Protein AF-A0A9D5VWU4-F1 (afdb_monomer_lite)

Foldseek 3Di:
DDQPQAAEEAEDADLVVQVVVQVVVQVCCVVRVDDREAEQEACPDPVSVVSNLCCQQVPPNRHYYYYYPNNPVDDDDHNVRSVVLDDDDDPPDDDDPVVVVVSLVVVPADEDPDDDDPRHWYDDPPDIGD

Structure (mmCIF, N/CA/C/O backbone):
data_AF-A0A9D5VWU4-F1
#
_entry.id   AF-A0A9D5VWU4-F1
#
loop_
_atom_site.group_PDB
_atom_site.id
_atom_site.type_symbol
_atom_site.label_atom_id
_atom_site.label_alt_id
_atom_site.label_comp_id
_atom_site.label_asym_id
_atom_site.label_entity_id
_atom_site.label_seq_id
_atom_site.pdbx_PDB_ins_code
_atom_site.Cartn_x
_atom_site.Cartn_y
_atom_site.Cartn_z
_atom_site.occupancy
_atom_site.B_iso_or_equiv
_atom_site.auth_seq_id
_atom_site.auth_comp_id
_atom_site.auth_asym_id
_atom_site.auth_atom_id
_atom_site.pdbx_PDB_model_num
ATOM 1 N N . MET A 1 1 ? 13.175 12.142 -31.987 1.00 44.84 1 MET A N 1
AT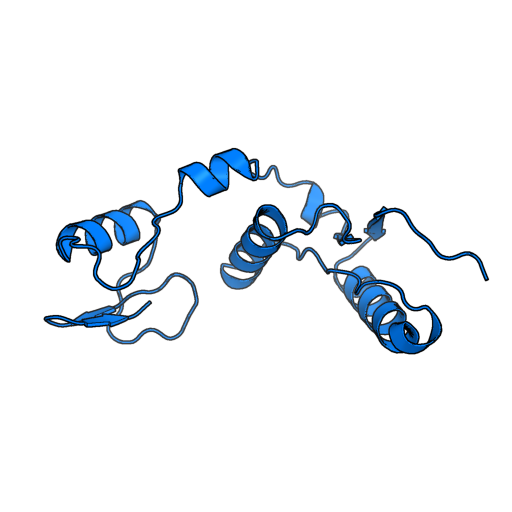OM 2 C CA . MET A 1 1 ? 13.211 11.208 -30.840 1.00 44.84 1 MET A CA 1
ATOM 3 C C . MET A 1 1 ? 11.816 10.643 -30.653 1.00 44.84 1 MET A C 1
ATOM 5 O O . MET A 1 1 ? 10.873 11.424 -30.631 1.00 44.84 1 MET A O 1
ATOM 9 N N . ALA A 1 2 ? 11.670 9.319 -30.619 1.00 43.66 2 ALA A N 1
ATOM 10 C CA . ALA A 1 2 ? 10.369 8.684 -30.438 1.00 43.66 2 ALA A CA 1
ATOM 11 C C . ALA A 1 2 ? 9.894 8.907 -28.994 1.00 43.66 2 ALA A C 1
ATOM 13 O O . ALA A 1 2 ? 10.547 8.473 -28.049 1.00 43.66 2 ALA A O 1
ATOM 14 N N . SER A 1 3 ? 8.791 9.633 -28.829 1.00 49.53 3 SER A N 1
ATOM 15 C CA . SER A 1 3 ? 8.078 9.727 -27.555 1.00 49.53 3 SER A CA 1
ATOM 16 C C . SER A 1 3 ? 7.304 8.424 -27.369 1.00 49.53 3 SER A C 1
ATOM 18 O O . SER A 1 3 ? 6.490 8.067 -28.223 1.00 49.53 3 SER A O 1
ATOM 20 N N . ILE A 1 4 ? 7.577 7.700 -26.282 1.00 56.75 4 ILE A N 1
ATOM 21 C CA . ILE A 1 4 ? 6.741 6.573 -25.868 1.00 56.75 4 ILE A CA 1
ATOM 22 C C . ILE A 1 4 ? 5.451 7.190 -25.325 1.00 56.75 4 ILE A C 1
ATOM 24 O O . ILE A 1 4 ? 5.420 7.701 -24.209 1.00 56.75 4 ILE A O 1
ATOM 28 N N . LYS A 1 5 ? 4.412 7.230 -26.163 1.00 59.62 5 LYS A N 1
ATOM 29 C CA . LYS A 1 5 ? 3.103 7.793 -25.800 1.00 59.62 5 LYS A CA 1
ATOM 30 C C . LYS A 1 5 ? 2.232 6.821 -25.003 1.00 59.62 5 LYS A C 1
ATOM 32 O O . LYS A 1 5 ? 1.273 7.258 -24.378 1.00 59.62 5 LYS A O 1
ATOM 37 N N . GLU A 1 6 ? 2.555 5.533 -25.039 1.00 73.56 6 GLU A N 1
ATOM 38 C CA . GLU A 1 6 ? 1.771 4.467 -24.420 1.00 73.56 6 GLU A CA 1
ATOM 39 C C . GLU A 1 6 ? 2.424 3.979 -23.128 1.00 73.56 6 GLU A C 1
ATOM 41 O O . GLU A 1 6 ? 3.648 3.909 -23.005 1.00 73.56 6 GLU A O 1
ATOM 46 N N . SER A 1 7 ? 1.596 3.642 -22.148 1.00 85.12 7 SER A N 1
ATOM 47 C CA . SER A 1 7 ? 2.048 3.053 -20.893 1.00 85.12 7 SER A CA 1
ATOM 48 C C . SER A 1 7 ? 2.642 1.680 -21.129 1.00 85.12 7 SER A C 1
ATOM 50 O O . SER A 1 7 ? 2.141 0.900 -21.936 1.00 85.12 7 SER A O 1
ATOM 52 N N . PHE A 1 8 ? 3.695 1.366 -20.388 1.00 88.62 8 PHE A N 1
ATOM 53 C CA . PHE A 1 8 ? 4.351 0.070 -20.470 1.00 88.62 8 PHE A CA 1
ATOM 54 C C . PHE A 1 8 ? 4.633 -0.491 -19.083 1.00 88.62 8 PHE A C 1
ATOM 56 O O . PHE A 1 8 ? 4.792 0.248 -18.109 1.00 88.62 8 PHE A O 1
ATOM 63 N N . LEU A 1 9 ? 4.744 -1.815 -19.029 1.00 91.06 9 LEU A N 1
ATOM 64 C CA . LEU A 1 9 ? 5.254 -2.550 -17.884 1.00 91.06 9 LEU A CA 1
ATOM 65 C C . LEU A 1 9 ? 6.650 -3.071 -18.226 1.00 91.06 9 LEU A C 1
ATOM 67 O O . LEU A 1 9 ? 6.808 -3.868 -19.150 1.00 91.06 9 LEU A O 1
ATOM 71 N N . LEU A 1 10 ? 7.656 -2.633 -17.476 1.00 94.31 10 LEU A N 1
ATOM 72 C CA . LEU A 1 10 ? 9.015 -3.144 -17.580 1.00 94.31 10 LEU A CA 1
ATOM 73 C C . LEU A 1 10 ? 9.276 -4.148 -16.456 1.00 94.31 10 LEU A C 1
ATOM 75 O O . LEU A 1 10 ? 9.203 -3.810 -15.276 1.00 94.31 10 LEU A O 1
ATOM 79 N N . ILE A 1 11 ? 9.601 -5.383 -16.829 1.00 95.62 11 ILE A N 1
ATOM 80 C CA . ILE A 1 11 ? 9.922 -6.458 -15.887 1.00 95.62 11 ILE A CA 1
ATOM 81 C C . ILE A 1 11 ? 11.427 -6.689 -15.922 1.00 95.62 11 ILE A C 1
ATOM 83 O O . ILE A 1 11 ? 12.006 -6.888 -16.990 1.00 95.62 11 ILE A O 1
ATOM 87 N N . THR A 1 12 ? 12.058 -6.685 -14.755 1.00 96.06 12 THR A N 1
ATOM 88 C CA . THR A 1 12 ? 13.499 -6.902 -14.615 1.00 96.06 12 THR A CA 1
ATOM 89 C C . THR A 1 12 ? 13.797 -8.134 -13.744 1.00 96.06 12 THR A C 1
ATOM 91 O O . THR A 1 12 ? 12.902 -8.646 -13.058 1.00 96.06 12 THR A O 1
ATOM 94 N N . PRO A 1 13 ? 15.041 -8.650 -13.750 1.00 94.69 13 PRO A N 1
ATOM 95 C CA . PRO A 1 13 ? 15.396 -9.832 -12.963 1.00 94.69 13 PRO A CA 1
ATOM 96 C C . PRO A 1 13 ? 15.328 -9.633 -11.441 1.00 94.69 13 PRO A C 1
ATOM 98 O O . PRO A 1 13 ? 15.106 -10.605 -10.723 1.00 94.69 13 PRO A O 1
ATOM 101 N N . SER A 1 14 ? 15.519 -8.405 -10.943 1.00 94.88 14 SER A N 1
ATOM 102 C CA . SER A 1 14 ? 15.570 -8.100 -9.506 1.00 94.88 14 SER A CA 1
ATOM 103 C C . SER A 1 14 ? 15.042 -6.703 -9.177 1.00 94.88 14 SER A C 1
ATOM 105 O O . SER A 1 14 ? 14.991 -5.814 -10.030 1.00 94.88 14 SER A O 1
ATOM 107 N N . GLU A 1 15 ? 14.667 -6.484 -7.920 1.00 93.88 15 GLU A N 1
ATOM 108 C CA . GLU A 1 15 ? 14.270 -5.159 -7.440 1.00 93.88 15 GLU A CA 1
ATOM 109 C C . GLU A 1 15 ? 15.408 -4.134 -7.573 1.00 93.88 15 GLU A C 1
ATOM 111 O O . GLU A 1 15 ? 15.171 -3.044 -8.087 1.00 93.88 15 GLU A O 1
ATOM 116 N N . ASP A 1 16 ? 16.657 -4.512 -7.275 1.00 96.12 16 ASP A N 1
ATOM 117 C CA . ASP A 1 16 ? 17.831 -3.644 -7.475 1.00 96.12 16 ASP A CA 1
ATOM 118 C C . ASP A 1 16 ? 17.983 -3.188 -8.934 1.00 96.12 16 ASP A C 1
ATOM 120 O O . ASP A 1 16 ? 18.271 -2.023 -9.217 1.00 96.12 16 ASP A O 1
ATOM 124 N N . SER A 1 17 ? 17.751 -4.100 -9.886 1.00 96.06 17 SER A N 1
ATOM 125 C CA . SER A 1 17 ? 17.770 -3.771 -11.316 1.00 96.06 17 SER A CA 1
ATOM 126 C C . SER A 1 17 ? 16.657 -2.782 -11.663 1.00 96.06 17 SER A C 1
ATOM 128 O O . SER A 1 17 ? 16.883 -1.826 -12.409 1.00 96.06 17 SER A O 1
ATOM 130 N N . SER A 1 18 ? 15.467 -2.986 -11.090 1.00 96.12 18 SER A N 1
ATOM 131 C CA . SER A 1 18 ? 14.320 -2.088 -11.254 1.00 96.12 18 SER A CA 1
ATOM 132 C C . SER A 1 18 ? 14.636 -0.694 -10.715 1.00 96.12 18 SER A C 1
ATOM 134 O O . SER A 1 18 ? 14.433 0.293 -11.415 1.00 96.12 18 SER A O 1
ATOM 136 N N . LEU A 1 19 ? 15.194 -0.600 -9.508 1.00 95.81 19 LEU A N 1
ATOM 137 C CA . LEU A 1 19 ? 15.533 0.667 -8.868 1.00 95.81 19 LEU A CA 1
ATOM 138 C C . LEU A 1 19 ? 16.599 1.437 -9.659 1.00 95.81 19 LEU A C 1
ATOM 140 O O . LEU A 1 19 ? 16.444 2.631 -9.915 1.00 95.81 19 LEU A O 1
ATOM 144 N N . ASN A 1 20 ? 17.650 0.752 -10.115 1.00 96.38 20 ASN A N 1
ATOM 145 C CA . ASN A 1 20 ? 18.705 1.368 -10.919 1.00 96.38 20 ASN A CA 1
ATOM 146 C C . ASN A 1 20 ? 18.168 1.939 -12.239 1.00 96.38 20 ASN A C 1
ATOM 148 O O . ASN A 1 20 ? 18.466 3.081 -12.596 1.00 96.38 20 ASN A O 1
ATOM 152 N N . ILE A 1 21 ? 17.342 1.173 -12.958 1.00 95.00 21 ILE A N 1
ATOM 153 C CA . ILE A 1 21 ? 16.729 1.636 -14.210 1.00 95.00 21 ILE A CA 1
ATOM 154 C C . ILE A 1 21 ? 15.752 2.780 -13.940 1.00 95.00 21 ILE A C 1
ATOM 156 O O . ILE A 1 21 ? 15.764 3.765 -14.674 1.00 95.00 21 ILE A O 1
ATOM 160 N N . GLN A 1 22 ? 14.943 2.684 -12.884 1.00 94.94 22 GLN A N 1
ATOM 161 C CA . GLN A 1 22 ? 14.004 3.732 -12.501 1.00 94.94 22 GLN A CA 1
ATOM 162 C C . GLN A 1 22 ? 14.725 5.051 -12.217 1.00 94.94 22 GLN A C 1
ATOM 164 O O . GLN A 1 22 ? 14.316 6.088 -12.737 1.00 94.94 22 GLN A O 1
ATOM 169 N N . ASN A 1 23 ? 15.805 5.017 -11.435 1.00 94.00 23 ASN A N 1
ATOM 170 C CA . ASN A 1 23 ? 16.595 6.200 -11.105 1.00 94.00 23 ASN A CA 1
ATOM 171 C C . ASN A 1 23 ? 17.193 6.837 -12.360 1.00 94.00 23 ASN A C 1
ATOM 173 O O . ASN A 1 23 ? 17.052 8.042 -12.557 1.00 94.00 23 ASN A O 1
ATOM 177 N N . ASN A 1 24 ? 17.779 6.029 -13.247 1.00 92.50 24 ASN A N 1
ATOM 178 C CA . ASN A 1 24 ? 18.331 6.512 -14.512 1.00 92.50 24 ASN A CA 1
ATOM 179 C C . ASN A 1 24 ? 17.246 7.102 -15.421 1.00 92.50 24 ASN A C 1
ATOM 181 O O . ASN A 1 24 ? 17.393 8.214 -15.920 1.00 92.50 24 ASN A O 1
ATOM 185 N N . TYR A 1 25 ? 16.131 6.395 -15.612 1.00 91.06 25 TYR A N 1
ATOM 186 C CA . TYR A 1 25 ? 15.010 6.876 -16.418 1.00 91.06 25 TYR A CA 1
ATOM 187 C C . TYR A 1 25 ? 14.465 8.196 -15.867 1.00 91.06 25 TYR A C 1
ATOM 189 O O . TYR A 1 25 ? 14.298 9.164 -16.609 1.00 91.06 25 TYR A O 1
ATOM 197 N N . ASN A 1 26 ? 14.246 8.254 -14.549 1.00 90.25 26 ASN A N 1
ATOM 198 C CA . ASN A 1 26 ? 13.703 9.428 -13.883 1.00 90.25 26 ASN A CA 1
ATOM 199 C C . ASN A 1 26 ? 14.672 10.619 -13.910 1.00 90.25 26 ASN A C 1
ATOM 201 O O . ASN A 1 26 ? 14.224 11.760 -14.021 1.00 90.25 26 ASN A O 1
ATOM 205 N N . PHE A 1 27 ? 15.982 10.370 -13.871 1.00 89.81 27 PHE A N 1
ATOM 206 C CA . PHE A 1 27 ? 17.003 11.405 -14.025 1.00 89.81 27 PHE A CA 1
ATOM 207 C C . PHE A 1 27 ? 16.904 12.112 -15.386 1.00 89.81 27 PHE A C 1
ATOM 209 O O . PHE A 1 27 ? 16.999 13.334 -15.447 1.00 89.81 27 PHE A O 1
ATOM 216 N N . TYR A 1 28 ? 16.629 11.378 -16.469 1.00 87.44 28 TYR A N 1
ATOM 217 C CA . TYR A 1 28 ? 16.530 11.936 -17.826 1.00 87.44 28 TYR A CA 1
ATOM 218 C C . TYR A 1 28 ? 15.121 12.418 -18.224 1.00 87.44 28 TYR A C 1
ATOM 220 O O . TYR A 1 28 ? 14.893 12.783 -19.381 1.00 87.44 28 TYR A O 1
ATOM 228 N N . LEU A 1 29 ? 14.157 12.467 -17.296 1.00 86.06 29 LEU A N 1
ATOM 229 C CA . LEU A 1 29 ? 12.777 12.877 -17.604 1.00 86.06 29 LEU A CA 1
ATOM 230 C C . LEU A 1 29 ? 12.671 14.282 -18.188 1.00 86.06 29 LEU A C 1
ATOM 232 O O . LEU A 1 29 ? 11.877 14.508 -19.102 1.00 86.06 29 LEU A O 1
ATOM 236 N N . PHE A 1 30 ? 13.493 15.213 -17.699 1.00 80.38 30 PHE A N 1
ATOM 237 C CA . PHE A 1 30 ? 13.476 16.604 -18.155 1.00 80.38 30 PHE A CA 1
ATOM 238 C C . PHE A 1 30 ? 13.798 16.745 -19.652 1.00 80.38 30 PHE A C 1
ATOM 240 O O . PHE A 1 30 ? 13.414 17.735 -20.266 1.00 80.38 30 PHE A O 1
ATOM 247 N N . LEU A 1 31 ? 14.463 15.750 -20.252 1.00 82.81 31 LEU A N 1
ATOM 248 C CA . LEU A 1 31 ? 14.802 15.729 -21.676 1.00 82.81 31 LEU A CA 1
ATOM 249 C C . LEU A 1 31 ? 13.683 15.168 -22.560 1.00 82.81 31 LEU A C 1
ATOM 251 O O . LEU A 1 31 ? 13.706 15.375 -23.771 1.00 82.81 31 LEU A O 1
ATOM 255 N N . THR A 1 32 ? 12.739 14.413 -21.993 1.00 75.31 32 THR A N 1
ATOM 256 C CA . THR A 1 32 ? 11.839 13.551 -22.778 1.00 75.31 32 THR A CA 1
ATOM 257 C C . THR A 1 32 ? 10.362 13.926 -22.684 1.00 75.31 32 THR A C 1
ATOM 259 O O . THR A 1 32 ? 9.563 13.373 -23.433 1.00 75.31 32 THR A O 1
ATOM 262 N N . ASN A 1 33 ? 9.991 14.870 -21.806 1.00 73.31 33 ASN A N 1
ATOM 263 C CA . ASN A 1 33 ? 8.596 15.229 -21.492 1.00 73.31 33 ASN A CA 1
ATOM 264 C C . ASN A 1 33 ? 7.707 14.004 -21.178 1.00 73.31 33 ASN A C 1
ATOM 266 O O . ASN A 1 33 ? 6.489 14.030 -21.358 1.00 73.31 33 ASN A O 1
ATOM 270 N N . ASN A 1 34 ? 8.329 12.907 -20.742 1.00 77.06 34 ASN A N 1
ATOM 271 C CA . ASN A 1 34 ? 7.644 11.677 -20.385 1.00 77.06 34 ASN A CA 1
ATOM 272 C C . ASN A 1 34 ? 7.156 11.746 -18.931 1.00 77.06 34 ASN A C 1
ATOM 274 O O . ASN A 1 34 ? 7.628 12.551 -18.125 1.00 77.06 34 ASN A O 1
ATOM 278 N N . LYS A 1 35 ? 6.216 10.866 -18.577 1.00 83.31 35 LYS A N 1
ATOM 279 C CA . LYS A 1 35 ? 5.800 10.662 -17.183 1.00 83.31 35 LYS A CA 1
ATOM 280 C C . LYS A 1 35 ? 6.860 9.871 -16.415 1.00 83.31 35 LYS A C 1
ATOM 282 O O . LYS A 1 35 ? 7.597 9.076 -17.001 1.00 83.31 35 LYS A O 1
ATOM 287 N N . LYS A 1 36 ? 6.903 10.073 -15.092 1.00 87.31 36 LYS A N 1
ATOM 288 C CA . LYS A 1 36 ? 7.756 9.301 -14.176 1.00 87.31 36 LYS A CA 1
ATOM 289 C C . LYS A 1 36 ? 7.478 7.806 -14.300 1.00 87.31 36 LYS A C 1
ATOM 291 O O . LYS A 1 36 ? 6.322 7.400 -14.392 1.00 87.31 36 LYS A O 1
ATOM 296 N N . LEU A 1 37 ? 8.542 7.010 -14.240 1.00 90.50 37 LEU A N 1
ATOM 297 C CA . LEU A 1 37 ? 8.444 5.559 -14.153 1.00 90.50 37 LEU A CA 1
ATOM 298 C C . LEU A 1 37 ? 8.195 5.163 -12.695 1.00 90.50 37 LEU A C 1
ATOM 300 O O . LEU A 1 37 ? 8.971 5.517 -11.796 1.00 90.50 37 LEU A O 1
ATOM 304 N N . ILE A 1 38 ? 7.094 4.456 -12.457 1.00 92.88 38 ILE A N 1
ATOM 305 C CA . ILE A 1 38 ? 6.656 4.059 -11.118 1.00 92.88 38 ILE A CA 1
ATOM 306 C C . ILE A 1 38 ? 7.235 2.683 -10.793 1.00 92.88 38 ILE A C 1
ATOM 308 O O . ILE A 1 38 ? 6.990 1.723 -11.515 1.00 92.88 38 ILE A O 1
ATOM 312 N N . LEU A 1 39 ? 7.992 2.579 -9.701 1.00 94.06 39 LEU A N 1
ATOM 313 C CA . LEU A 1 39 ? 8.452 1.294 -9.178 1.00 94.06 39 LEU A CA 1
ATOM 314 C C . LEU A 1 39 ? 7.307 0.608 -8.430 1.00 94.06 39 LEU A C 1
ATOM 316 O O . LEU A 1 39 ? 6.799 1.165 -7.456 1.00 94.06 39 LEU A O 1
ATOM 320 N N . PHE A 1 40 ? 6.936 -0.590 -8.872 1.00 94.00 40 PHE A N 1
ATOM 321 C CA . PHE A 1 40 ? 6.053 -1.492 -8.141 1.00 94.00 40 PHE A CA 1
ATOM 322 C C . PHE A 1 40 ? 6.920 -2.448 -7.303 1.00 94.00 40 PHE A C 1
ATOM 324 O O . PHE A 1 40 ? 7.610 -3.293 -7.888 1.00 94.00 40 PHE A O 1
ATOM 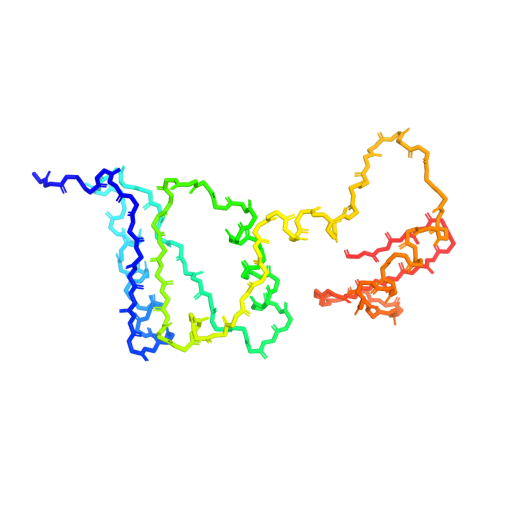331 N N . PRO A 1 41 ? 6.951 -2.276 -5.967 1.00 93.62 41 PRO A N 1
ATOM 332 C CA . PRO A 1 41 ? 7.930 -2.939 -5.109 1.00 93.62 41 PRO A CA 1
ATOM 333 C C . PRO A 1 41 ? 7.611 -4.420 -4.918 1.00 93.62 41 PRO A C 1
ATOM 335 O O . PRO A 1 41 ? 6.481 -4.866 -5.134 1.00 93.62 41 PRO A O 1
ATOM 338 N N . GLU A 1 42 ? 8.587 -5.194 -4.460 1.00 92.94 42 GLU A N 1
ATOM 339 C CA . GLU A 1 42 ? 8.324 -6.508 -3.885 1.00 92.94 42 GLU A CA 1
ATOM 340 C C . GLU A 1 42 ? 7.707 -6.332 -2.490 1.00 92.94 42 GLU A C 1
ATOM 342 O O . GLU A 1 42 ? 8.354 -5.803 -1.602 1.00 92.94 42 GLU A O 1
ATOM 347 N N . ALA A 1 43 ? 6.472 -6.795 -2.253 1.00 88.31 43 ALA A N 1
ATOM 348 C CA . ALA A 1 43 ? 5.866 -6.724 -0.917 1.00 88.31 43 ALA A CA 1
ATOM 349 C C . ALA A 1 43 ? 6.577 -7.662 0.079 1.00 88.31 43 ALA A C 1
ATOM 351 O O . ALA A 1 43 ? 6.218 -8.849 0.182 1.00 88.31 43 ALA A O 1
ATOM 352 N N . GLN A 1 44 ? 7.606 -7.139 0.753 1.00 87.69 44 GLN A N 1
ATOM 353 C CA . GLN A 1 44 ? 8.375 -7.810 1.805 1.00 87.69 44 GLN A CA 1
ATOM 354 C C . GLN A 1 44 ? 7.882 -7.418 3.202 1.00 87.69 44 GLN A C 1
ATOM 356 O O . GLN A 1 44 ? 7.883 -8.260 4.099 1.00 87.69 44 GLN A O 1
ATOM 361 N N . ASP A 1 45 ? 7.399 -6.184 3.361 1.00 88.31 45 ASP A N 1
ATOM 362 C CA . ASP A 1 45 ? 6.821 -5.664 4.600 1.00 88.31 45 ASP A CA 1
ATOM 363 C C . ASP A 1 45 ? 5.488 -4.907 4.372 1.00 88.31 45 ASP A C 1
ATOM 365 O O . ASP A 1 45 ? 4.956 -4.836 3.258 1.00 88.31 45 ASP A O 1
ATOM 369 N N . LEU A 1 46 ? 4.916 -4.354 5.452 1.00 86.56 46 LEU A N 1
ATOM 370 C CA . LEU A 1 46 ? 3.668 -3.576 5.411 1.00 86.56 46 LEU A CA 1
ATOM 371 C C . LEU A 1 46 ? 3.792 -2.279 4.605 1.00 86.56 46 LEU A C 1
ATOM 373 O O . LEU A 1 46 ? 2.815 -1.824 4.006 1.00 86.56 46 LEU A O 1
ATOM 377 N N . LYS A 1 47 ? 4.977 -1.668 4.582 1.00 89.00 47 LYS A N 1
ATOM 378 C CA . LYS A 1 47 ? 5.221 -0.426 3.853 1.00 89.00 47 LYS A CA 1
ATOM 379 C C . LYS A 1 47 ? 5.203 -0.692 2.351 1.00 89.00 47 LYS A C 1
ATOM 381 O O . LYS A 1 47 ? 4.544 0.054 1.622 1.00 89.00 47 LYS A O 1
ATOM 386 N N . ASP A 1 48 ? 5.859 -1.759 1.909 1.00 90.38 48 ASP A N 1
ATOM 387 C CA . ASP A 1 48 ? 5.880 -2.182 0.511 1.00 90.38 48 ASP A CA 1
ATOM 388 C C . ASP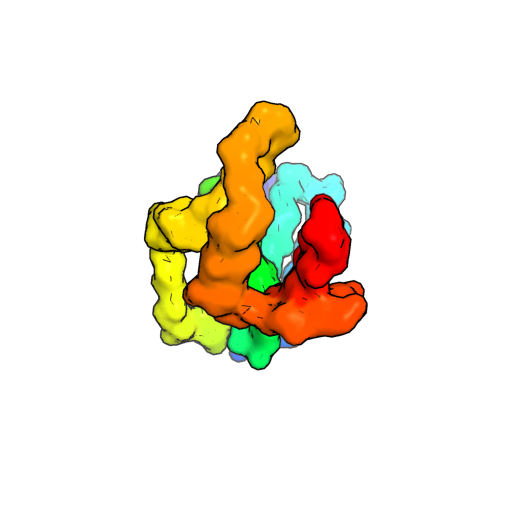 A 1 48 ? 4.496 -2.644 0.050 1.00 90.38 48 ASP A C 1
ATOM 390 O O . ASP A 1 48 ? 4.035 -2.242 -1.019 1.00 90.38 48 ASP A O 1
ATOM 394 N N . ALA A 1 49 ? 3.787 -3.418 0.880 1.00 89.06 49 ALA A N 1
ATOM 395 C CA . ALA A 1 49 ? 2.410 -3.826 0.603 1.00 89.06 49 ALA A CA 1
ATOM 396 C C . ALA A 1 49 ? 1.474 -2.613 0.466 1.00 89.06 49 ALA A C 1
ATOM 398 O O . ALA A 1 49 ? 0.716 -2.517 -0.500 1.00 89.06 49 ALA A O 1
ATOM 399 N N . GLY A 1 50 ? 1.575 -1.642 1.378 1.00 89.38 50 GLY A N 1
ATOM 400 C CA . GLY A 1 50 ? 0.829 -0.388 1.283 1.00 89.38 50 GLY A CA 1
ATOM 401 C C . GLY A 1 50 ? 1.154 0.380 0.001 1.00 89.38 50 GLY A C 1
ATOM 402 O O . GLY A 1 50 ? 0.253 0.892 -0.660 1.00 89.38 50 GLY A O 1
ATOM 403 N N . ARG A 1 51 ? 2.427 0.399 -0.411 1.00 90.81 51 ARG A N 1
ATOM 404 C CA . ARG A 1 51 ? 2.841 1.044 -1.661 1.00 90.81 51 ARG A CA 1
ATOM 405 C C . ARG A 1 51 ? 2.289 0.339 -2.902 1.00 90.81 51 ARG A C 1
ATOM 407 O O . ARG A 1 51 ? 1.926 1.020 -3.858 1.00 90.81 51 ARG A O 1
ATOM 414 N N . GLN A 1 52 ? 2.198 -0.991 -2.903 1.00 90.88 52 GLN A N 1
ATOM 415 C CA . GLN A 1 52 ? 1.537 -1.726 -3.986 1.00 90.88 52 GLN A CA 1
ATOM 416 C C . GLN A 1 52 ? 0.057 -1.344 -4.097 1.00 90.88 52 GLN A C 1
ATOM 418 O O . GLN A 1 52 ? -0.408 -1.072 -5.200 1.00 90.88 52 GLN A O 1
ATOM 423 N N . ILE A 1 53 ? -0.662 -1.269 -2.971 1.00 90.19 53 ILE A N 1
ATOM 424 C CA . ILE A 1 53 ? -2.079 -0.870 -2.942 1.00 90.19 53 ILE A CA 1
ATOM 425 C C . ILE A 1 53 ? -2.253 0.553 -3.484 1.00 90.19 53 ILE A C 1
ATOM 427 O O . ILE A 1 53 ? -3.101 0.772 -4.344 1.00 90.19 53 ILE A O 1
ATOM 431 N N . GLU A 1 54 ? -1.417 1.499 -3.042 1.00 89.62 54 GLU A N 1
ATOM 432 C CA . GLU A 1 54 ? -1.411 2.871 -3.569 1.00 89.62 54 GLU A CA 1
ATOM 433 C C . GLU A 1 54 ? -1.259 2.875 -5.095 1.00 89.62 54 GLU A C 1
ATOM 435 O O . GLU A 1 54 ? -2.023 3.541 -5.781 1.00 89.62 54 GLU A O 1
ATOM 440 N N . ILE A 1 55 ? -0.318 2.101 -5.646 1.00 90.25 55 ILE A N 1
ATOM 441 C CA . ILE A 1 55 ? -0.101 2.041 -7.098 1.00 90.25 55 ILE A CA 1
ATOM 442 C C . ILE A 1 55 ? -1.297 1.407 -7.817 1.00 90.25 55 ILE A C 1
ATOM 444 O O . ILE A 1 55 ? -1.679 1.900 -8.870 1.00 90.25 55 ILE A O 1
ATOM 448 N N . LEU A 1 56 ? -1.895 0.345 -7.273 1.00 87.94 56 LEU A N 1
ATOM 449 C CA . LEU A 1 56 ? -3.031 -0.342 -7.899 1.00 87.94 56 LEU A CA 1
ATOM 450 C C . LEU A 1 56 ? -4.309 0.511 -7.917 1.00 87.94 56 LEU A C 1
ATOM 452 O O . LEU A 1 56 ? -5.086 0.410 -8.863 1.00 87.94 56 LEU A O 1
ATOM 456 N N . ILE A 1 57 ? -4.531 1.335 -6.887 1.00 86.56 57 ILE A N 1
ATOM 457 C CA . ILE A 1 57 ? -5.715 2.205 -6.784 1.00 86.56 57 ILE A CA 1
ATOM 458 C C . ILE A 1 57 ? -5.495 3.538 -7.516 1.00 86.56 57 ILE A C 1
ATOM 460 O O . ILE A 1 57 ? -6.408 4.034 -8.173 1.00 86.56 57 ILE A O 1
ATOM 464 N N . ASP A 1 58 ? -4.299 4.121 -7.404 1.00 78.31 58 ASP A N 1
ATOM 465 C CA . ASP A 1 58 ? -3.985 5.485 -7.857 1.00 78.31 58 ASP A CA 1
ATOM 466 C C . ASP A 1 58 ? -3.277 5.525 -9.218 1.00 78.31 58 ASP A C 1
ATOM 468 O O . ASP A 1 58 ? -2.924 6.600 -9.708 1.00 78.31 58 ASP A O 1
ATOM 472 N N . SER A 1 59 ? -3.027 4.375 -9.858 1.00 62.31 59 SER A N 1
ATOM 473 C CA . SER A 1 59 ? -2.435 4.379 -11.193 1.00 62.31 59 SER A CA 1
ATOM 474 C C . SER A 1 59 ? -3.370 5.100 -12.157 1.00 62.31 59 SER A C 1
ATOM 476 O O . SER A 1 59 ? -4.364 4.543 -12.630 1.00 62.31 59 SER A O 1
ATOM 478 N N . ASP A 1 60 ? -3.003 6.338 -12.495 1.00 64.81 60 ASP A N 1
ATOM 479 C CA . ASP A 1 60 ? -3.335 6.938 -13.776 1.00 64.81 60 ASP A CA 1
ATOM 480 C C . ASP A 1 60 ? -3.117 5.839 -14.817 1.00 64.81 60 ASP A C 1
ATOM 482 O O . ASP A 1 60 ? -2.000 5.337 -14.964 1.00 64.81 60 ASP A O 1
ATOM 486 N N . ARG A 1 61 ? -4.189 5.416 -15.499 1.00 61.75 61 ARG A N 1
ATOM 487 C CA . ARG A 1 61 ? -4.148 4.304 -16.465 1.00 61.75 61 ARG A CA 1
ATOM 488 C C . ARG A 1 61 ? -3.096 4.530 -17.560 1.00 61.75 61 ARG A C 1
ATOM 490 O O . ARG A 1 61 ? -2.766 3.598 -18.282 1.00 61.75 61 ARG A O 1
ATOM 497 N N . ALA A 1 62 ? -2.585 5.761 -17.667 1.00 64.44 62 ALA A N 1
ATOM 498 C CA . ALA A 1 62 ? -1.513 6.178 -18.547 1.00 64.44 62 ALA A CA 1
ATOM 499 C C . ALA A 1 62 ? -0.081 6.157 -17.930 1.00 64.44 62 ALA A C 1
ATOM 501 O O . ALA A 1 62 ? 0.854 6.636 -18.580 1.00 64.44 62 ALA A O 1
ATOM 502 N N . ALA A 1 63 ? 0.151 5.641 -16.719 1.00 80.94 63 ALA A N 1
ATOM 503 C CA . ALA A 1 63 ? 1.483 5.576 -16.102 1.00 80.94 63 ALA A CA 1
ATOM 504 C C . ALA A 1 63 ? 2.270 4.309 -16.490 1.00 80.94 63 ALA A C 1
ATOM 506 O O . ALA A 1 63 ? 1.722 3.212 -16.541 1.00 80.94 63 ALA A O 1
ATOM 507 N N . SER A 1 64 ? 3.579 4.451 -16.721 1.00 89.69 64 SER A N 1
ATOM 508 C CA . SER A 1 64 ? 4.473 3.304 -16.923 1.00 89.69 64 SER A CA 1
ATOM 509 C C . SER A 1 64 ? 4.983 2.767 -15.589 1.00 89.69 64 SER A C 1
ATOM 511 O O . SER A 1 64 ? 5.337 3.538 -14.690 1.00 89.69 64 SER A O 1
ATOM 513 N N . ILE A 1 65 ? 5.066 1.443 -15.485 1.00 92.94 65 ILE A N 1
ATOM 514 C CA . ILE A 1 65 ? 5.455 0.724 -14.270 1.00 92.94 65 ILE A CA 1
ATOM 515 C C . ILE A 1 65 ? 6.728 -0.081 -14.535 1.00 92.94 65 ILE A C 1
ATOM 517 O O . ILE A 1 65 ? 6.908 -0.650 -15.610 1.00 92.94 65 ILE A O 1
ATOM 521 N N . ILE A 1 66 ? 7.614 -0.150 -13.545 1.00 95.06 66 ILE A N 1
ATOM 522 C CA . ILE A 1 66 ? 8.768 -1.048 -13.518 1.00 95.06 66 ILE A CA 1
ATOM 523 C C . ILE A 1 66 ? 8.717 -1.927 -12.273 1.00 95.06 66 ILE A C 1
ATOM 525 O O . ILE A 1 66 ? 8.361 -1.457 -11.195 1.00 95.06 66 ILE A O 1
ATOM 529 N N . CYS A 1 67 ? 9.058 -3.203 -12.414 1.00 95.31 67 CYS A N 1
ATOM 530 C CA . CYS A 1 67 ? 9.029 -4.165 -11.318 1.00 95.31 67 CYS A CA 1
ATOM 531 C C . CYS A 1 67 ? 10.001 -5.323 -11.550 1.00 95.31 67 CYS A C 1
ATOM 533 O O . CYS A 1 67 ? 10.473 -5.553 -12.669 1.00 95.31 67 CYS A O 1
ATOM 535 N N . SER A 1 68 ? 10.269 -6.094 -10.498 1.00 95.44 68 SER A N 1
ATOM 536 C CA . SER A 1 68 ? 10.949 -7.377 -10.637 1.00 95.44 68 SER A CA 1
ATOM 537 C C . SER A 1 68 ? 9.965 -8.475 -11.054 1.00 95.44 68 SER A C 1
ATOM 539 O O . SER A 1 68 ? 8.766 -8.418 -10.768 1.00 95.44 68 SER A O 1
ATOM 541 N N . ALA A 1 69 ? 10.477 -9.552 -11.651 1.00 92.25 69 ALA A N 1
ATOM 542 C CA . ALA A 1 69 ? 9.673 -10.740 -11.941 1.00 92.25 69 ALA A CA 1
ATOM 543 C C . ALA A 1 69 ? 9.049 -11.376 -10.680 1.00 92.25 69 ALA A C 1
ATOM 545 O O . ALA A 1 69 ? 8.068 -12.110 -10.780 1.00 92.25 69 ALA A O 1
ATOM 546 N N . LYS A 1 70 ? 9.614 -11.133 -9.492 1.00 91.62 70 LYS A N 1
ATOM 547 C CA . LYS A 1 70 ? 9.093 -11.650 -8.221 1.00 91.62 70 LYS A CA 1
ATOM 548 C C . LYS A 1 70 ? 7.894 -10.840 -7.725 1.00 91.62 70 LYS A C 1
ATOM 550 O O . LYS A 1 70 ? 6.962 -11.442 -7.195 1.00 91.62 70 LYS A O 1
ATOM 555 N N . ALA A 1 71 ? 7.876 -9.527 -7.954 1.00 90.50 71 ALA A N 1
ATOM 556 C CA . ALA A 1 71 ? 6.778 -8.654 -7.541 1.00 90.50 71 ALA A CA 1
ATOM 557 C C . ALA A 1 71 ? 5.438 -9.018 -8.212 1.00 90.50 71 ALA A C 1
ATOM 559 O O . ALA A 1 71 ? 4.398 -8.966 -7.565 1.00 90.50 71 ALA A O 1
ATOM 560 N N . ILE A 1 72 ? 5.468 -9.463 -9.475 1.00 87.62 72 ILE A N 1
ATOM 561 C CA . ILE A 1 72 ? 4.261 -9.779 -10.269 1.00 87.62 72 ILE A CA 1
ATOM 562 C C . ILE A 1 72 ? 3.755 -11.219 -10.126 1.00 87.62 72 ILE A C 1
ATOM 564 O O . ILE A 1 72 ? 2.679 -11.547 -10.614 1.00 87.62 72 ILE A O 1
ATOM 568 N N . LYS A 1 73 ? 4.533 -12.107 -9.497 1.00 86.56 73 LYS A N 1
ATOM 569 C CA . LYS A 1 73 ? 4.144 -13.518 -9.325 1.00 86.56 73 LYS A CA 1
ATOM 570 C C . LYS A 1 73 ? 3.121 -13.723 -8.214 1.00 86.56 73 LYS A C 1
ATOM 572 O O . LYS A 1 73 ? 2.464 -14.761 -8.186 1.00 86.56 73 LYS A O 1
ATOM 577 N N . LYS A 1 74 ? 3.021 -12.781 -7.275 1.00 81.44 74 LYS A N 1
ATOM 578 C CA . LYS A 1 74 ? 2.024 -12.845 -6.208 1.00 81.44 74 LYS A CA 1
ATOM 579 C C . LYS A 1 74 ? 0.674 -12.378 -6.764 1.00 81.44 74 LYS A C 1
ATOM 581 O O . LYS A 1 74 ? 0.636 -11.321 -7.393 1.00 81.44 74 LYS A O 1
ATOM 586 N N . PRO A 1 75 ? -0.421 -13.122 -6.538 1.00 83.81 75 PRO A N 1
ATOM 587 C CA . PRO A 1 75 ? -1.746 -12.635 -6.885 1.00 83.81 75 PRO A CA 1
ATOM 588 C C . PRO A 1 75 ? -2.069 -11.396 -6.047 1.00 83.81 75 PRO A C 1
ATOM 590 O O . PRO A 1 75 ? -1.754 -11.338 -4.857 1.00 83.81 75 PRO A O 1
ATOM 593 N N . PHE A 1 76 ? -2.713 -10.420 -6.673 1.00 84.69 76 PHE A N 1
ATOM 594 C CA . PHE A 1 76 ? -3.213 -9.212 -6.028 1.00 84.69 76 PHE A CA 1
ATOM 595 C C . PHE A 1 76 ? -4.717 -9.089 -6.270 1.00 84.69 76 PHE A C 1
ATOM 597 O O . PHE A 1 76 ? -5.245 -9.604 -7.258 1.00 84.69 76 PHE A O 1
ATOM 604 N N . LYS A 1 77 ? -5.404 -8.424 -5.338 1.00 86.56 77 LYS A N 1
ATOM 605 C CA . LYS A 1 77 ? -6.805 -8.033 -5.514 1.00 86.56 77 LYS A CA 1
ATOM 606 C C . LYS A 1 77 ? -6.917 -7.029 -6.663 1.00 86.56 77 LYS A C 1
ATOM 608 O O . LYS A 1 77 ? -5.983 -6.259 -6.900 1.00 86.56 77 LYS A O 1
ATOM 613 N N . SER A 1 78 ? -8.050 -7.039 -7.363 1.00 86.56 78 SER A N 1
ATOM 614 C CA . SER A 1 78 ? -8.332 -6.010 -8.365 1.00 86.56 78 SER A CA 1
ATOM 615 C C . SER A 1 78 ? -8.468 -4.635 -7.702 1.00 86.56 78 SER A C 1
ATOM 617 O O . SER A 1 78 ? -8.696 -4.535 -6.492 1.00 86.56 78 SER A O 1
ATOM 619 N N . ALA A 1 79 ? -8.327 -3.563 -8.484 1.00 86.06 79 ALA A N 1
ATOM 620 C CA . ALA A 1 79 ? -8.548 -2.214 -7.970 1.00 86.06 79 ALA A CA 1
ATOM 621 C C . ALA A 1 79 ? -9.987 -2.062 -7.449 1.00 86.06 79 ALA A C 1
ATOM 623 O O . ALA A 1 79 ? -10.207 -1.423 -6.423 1.00 86.06 79 ALA A O 1
ATOM 624 N N . GLU A 1 80 ? -10.952 -2.704 -8.110 1.00 88.00 80 GLU A N 1
ATOM 625 C CA . GLU A 1 80 ? -12.356 -2.737 -7.716 1.00 88.00 80 GLU A CA 1
ATOM 626 C C . GLU A 1 80 ? -12.547 -3.403 -6.345 1.00 88.00 80 GLU A C 1
ATOM 628 O O . GLU A 1 80 ? -13.187 -2.812 -5.473 1.00 88.00 80 GLU A O 1
ATOM 633 N N . ASP A 1 81 ? -11.935 -4.571 -6.125 1.00 89.31 81 ASP A N 1
ATOM 634 C CA . ASP A 1 81 ? -12.005 -5.290 -4.842 1.00 89.31 81 ASP A CA 1
ATOM 635 C C . ASP A 1 81 ? -11.345 -4.492 -3.706 1.00 89.31 81 ASP A C 1
ATOM 637 O O . ASP A 1 81 ? -11.839 -4.444 -2.579 1.00 89.31 81 ASP A O 1
ATOM 641 N N . LEU A 1 82 ? -10.215 -3.834 -3.991 1.00 88.69 82 LEU A N 1
ATOM 642 C CA . LEU A 1 82 ? -9.538 -2.971 -3.020 1.00 88.69 82 LEU A CA 1
ATOM 643 C C . LEU A 1 82 ? -10.396 -1.747 -2.666 1.00 88.69 82 LEU A C 1
ATOM 645 O O . LEU A 1 82 ? -10.490 -1.369 -1.497 1.00 88.69 82 LEU A O 1
ATOM 649 N N . CYS A 1 83 ? -11.066 -1.152 -3.655 1.00 87.12 83 CYS A N 1
ATOM 650 C CA . CYS A 1 83 ? -11.973 -0.029 -3.430 1.00 87.12 83 CYS A CA 1
ATOM 651 C C . CYS A 1 83 ? -13.200 -0.428 -2.599 1.00 87.12 83 CYS A C 1
ATOM 653 O O . CYS A 1 83 ? -13.642 0.366 -1.767 1.00 87.12 83 CYS A O 1
ATOM 655 N N . SER A 1 84 ? -13.750 -1.636 -2.787 1.00 88.12 84 SER A N 1
ATOM 656 C CA . SER A 1 84 ? -14.890 -2.104 -1.982 1.00 88.12 84 SER A CA 1
ATOM 657 C C . SER A 1 84 ? -14.538 -2.318 -0.510 1.00 88.12 84 SER A C 1
ATOM 659 O O . SER A 1 84 ? -15.391 -2.125 0.353 1.00 88.12 84 SER A O 1
ATOM 661 N N . ASP A 1 85 ? -13.272 -2.623 -0.222 1.00 86.06 85 ASP A N 1
ATOM 662 C CA . ASP A 1 85 ? -12.754 -2.842 1.130 1.00 86.06 85 ASP A CA 1
ATOM 663 C C . ASP A 1 85 ? -12.187 -1.551 1.766 1.00 86.06 85 ASP A C 1
ATOM 665 O O . ASP A 1 85 ? -11.347 -1.621 2.659 1.00 86.06 85 ASP A O 1
ATOM 669 N N . THR A 1 86 ? -12.615 -0.356 1.328 1.00 89.88 86 THR A N 1
ATOM 670 C CA . THR A 1 86 ? -12.076 0.940 1.795 1.00 89.88 86 THR A CA 1
ATOM 671 C C . THR A 1 86 ? -13.073 1.738 2.647 1.00 89.88 86 THR A C 1
ATOM 673 O O . THR A 1 86 ? -14.195 2.025 2.227 1.00 89.88 86 THR A O 1
ATOM 676 N N . LEU A 1 87 ? -12.644 2.218 3.823 1.00 91.75 87 LEU A N 1
ATOM 677 C CA . LEU A 1 87 ? -13.396 3.194 4.622 1.00 91.75 87 LEU A CA 1
ATOM 678 C C . LEU A 1 87 ? -13.020 4.632 4.238 1.00 91.75 87 LEU A C 1
ATOM 680 O O . LEU A 1 87 ? -11.904 5.084 4.472 1.00 91.75 87 LEU A O 1
ATOM 684 N N . THR A 1 88 ? -13.983 5.397 3.716 1.00 91.19 88 THR A N 1
ATOM 685 C CA . THR A 1 88 ? -13.798 6.834 3.441 1.00 91.19 88 THR A CA 1
ATOM 686 C C . THR A 1 88 ? -14.389 7.697 4.558 1.00 91.19 88 THR A C 1
ATOM 688 O O . THR A 1 88 ? -15.614 7.789 4.712 1.00 91.19 88 THR A O 1
ATOM 691 N N . VAL A 1 89 ? -13.522 8.406 5.283 1.00 91.50 89 VAL A N 1
ATOM 692 C CA . VAL A 1 89 ? -13.906 9.411 6.285 1.00 91.50 89 VAL A CA 1
ATOM 693 C C . VAL A 1 89 ? -13.862 10.803 5.649 1.00 91.50 89 VAL A C 1
ATOM 695 O O . VAL A 1 89 ? -12.870 11.186 5.037 1.00 91.50 89 VAL A O 1
ATOM 698 N N . LYS A 1 90 ? -14.952 11.571 5.766 1.00 93.38 90 LYS A N 1
ATOM 699 C CA . LYS A 1 90 ? -15.056 12.938 5.228 1.00 93.38 90 LYS A CA 1
ATOM 700 C C . LYS A 1 90 ? -15.341 13.923 6.352 1.00 93.38 90 LYS A C 1
ATOM 702 O O . LYS A 1 90 ? -16.072 13.604 7.289 1.00 93.38 90 LYS A O 1
ATOM 707 N N . LYS A 1 91 ? -14.808 15.140 6.231 1.00 93.88 91 LYS A N 1
ATOM 708 C CA . LYS A 1 91 ? -15.094 16.230 7.170 1.00 93.8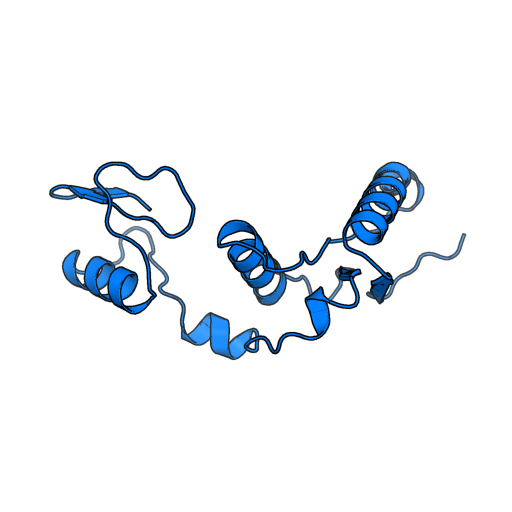8 91 LYS A CA 1
ATOM 709 C C . LYS A 1 91 ? -16.608 16.459 7.261 1.00 93.88 91 LYS A C 1
ATOM 711 O O . LYS A 1 91 ? -17.287 16.440 6.238 1.00 93.88 91 LYS A O 1
ATOM 716 N N . TYR A 1 92 ? -17.106 16.680 8.477 1.00 93.50 92 TYR A N 1
ATOM 717 C CA . TYR A 1 92 ? -18.528 16.892 8.795 1.00 93.50 92 TYR A CA 1
ATOM 718 C C . TYR A 1 92 ? -19.461 15.694 8.558 1.00 93.50 92 TYR A C 1
ATOM 720 O O . TYR A 1 92 ? -20.662 15.822 8.781 1.00 93.50 92 TYR A O 1
ATOM 728 N N . LYS A 1 93 ? -18.948 14.528 8.144 1.00 93.06 93 LYS A N 1
ATOM 729 C CA . LYS A 1 93 ? -19.749 13.304 8.106 1.00 93.06 93 LYS A CA 1
ATOM 730 C C . LYS A 1 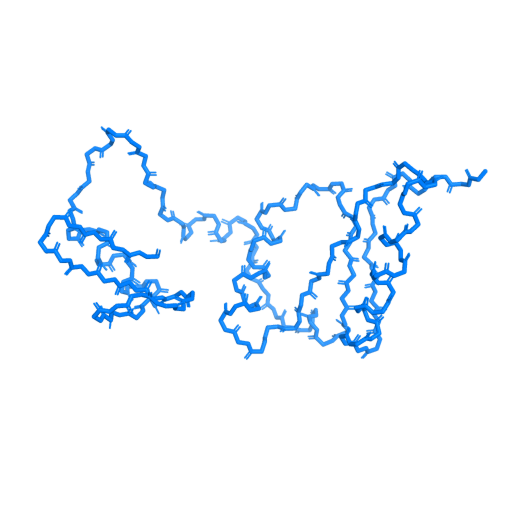93 ? -19.863 12.739 9.519 1.00 93.06 93 LYS A C 1
ATOM 732 O O . LYS A 1 93 ? -18.848 12.516 10.176 1.00 93.06 93 LYS A O 1
ATOM 737 N N . GLU A 1 94 ? -21.088 12.491 9.965 1.00 94.19 94 GLU A N 1
ATOM 738 C CA . GLU A 1 94 ? -21.331 11.828 11.240 1.00 94.19 94 GLU A CA 1
ATOM 739 C C . GLU A 1 94 ? -20.981 10.340 11.121 1.00 94.19 94 GLU A C 1
ATOM 741 O O . GLU A 1 94 ? -21.486 9.624 10.253 1.00 94.19 94 GLU A O 1
ATOM 746 N N . ILE A 1 95 ? -20.058 9.888 11.963 1.00 93.50 95 ILE A N 1
ATOM 747 C CA . ILE A 1 95 ? -19.650 8.492 12.077 1.00 93.50 95 ILE A CA 1
ATOM 748 C C . ILE A 1 95 ? -19.306 8.222 13.538 1.00 93.50 95 ILE A C 1
ATOM 750 O O . ILE A 1 95 ? -18.625 9.019 14.187 1.00 93.50 95 ILE A O 1
ATOM 754 N N . GLN A 1 96 ? -19.798 7.107 14.074 1.00 93.38 96 GLN A N 1
ATOM 755 C CA . GLN A 1 96 ? -19.489 6.739 15.447 1.00 93.38 96 GLN A CA 1
ATOM 756 C C . GLN A 1 96 ? -18.018 6.338 15.549 1.00 93.38 96 GLN A C 1
ATOM 758 O O . GLN A 1 96 ? -17.510 5.561 14.741 1.00 93.38 96 GLN A O 1
ATOM 763 N N . ARG A 1 97 ? -17.341 6.833 16.589 1.00 93.06 97 ARG A N 1
ATOM 764 C CA . ARG A 1 97 ? -15.936 6.509 16.871 1.00 93.06 97 ARG A CA 1
ATOM 765 C C . ARG A 1 97 ? -15.693 4.997 16.894 1.00 93.06 97 ARG A C 1
ATOM 767 O O . ARG A 1 97 ? -14.719 4.530 16.313 1.00 93.06 97 ARG A O 1
ATOM 774 N N . GLN A 1 98 ? -16.590 4.248 17.538 1.00 94.56 98 GLN A N 1
ATOM 775 C CA . GLN A 1 98 ? -16.466 2.797 17.653 1.00 94.56 98 GLN A CA 1
ATOM 776 C C . GLN A 1 98 ? -16.514 2.109 16.285 1.00 94.56 98 GLN A C 1
ATOM 778 O O . GLN A 1 98 ? -15.716 1.218 16.039 1.00 94.56 98 GLN A O 1
ATOM 783 N N . THR A 1 99 ? -17.339 2.595 15.352 1.00 94.50 99 THR A N 1
ATOM 784 C CA . THR A 1 99 ? -17.396 2.068 13.980 1.00 94.50 99 THR A CA 1
ATOM 785 C C . THR A 1 99 ? -16.058 2.191 13.250 1.00 94.50 99 THR A C 1
ATOM 787 O O . THR A 1 99 ? -15.686 1.282 12.516 1.00 94.50 99 THR A O 1
ATOM 790 N N . ILE A 1 100 ? -15.313 3.286 13.454 1.00 95.44 100 ILE A N 1
ATOM 791 C CA . ILE A 1 100 ? -13.972 3.448 12.867 1.00 95.44 100 ILE A CA 1
ATOM 792 C C . ILE A 1 100 ? -12.998 2.441 13.486 1.00 95.44 100 ILE A C 1
ATOM 794 O O . ILE A 1 100 ? -12.244 1.798 12.763 1.00 95.44 100 ILE A O 1
ATOM 798 N N . ILE A 1 101 ? -13.027 2.287 14.813 1.00 95.94 101 ILE A N 1
ATOM 799 C CA . ILE A 1 101 ? -12.147 1.360 15.539 1.00 95.94 101 ILE A CA 1
ATOM 800 C C . ILE A 1 101 ? -12.411 -0.086 15.109 1.00 95.94 101 ILE A C 1
ATOM 802 O O . ILE A 1 101 ? -11.471 -0.793 14.761 1.00 95.94 101 ILE A O 1
ATOM 806 N N . ASP A 1 102 ? -13.675 -0.508 15.085 1.00 95.81 102 ASP A N 1
ATOM 807 C CA . ASP A 1 102 ? -14.060 -1.863 14.684 1.00 95.81 102 ASP A CA 1
ATOM 808 C C . ASP A 1 102 ? -13.635 -2.142 13.241 1.00 95.81 102 ASP A C 1
ATOM 810 O O . ASP A 1 102 ? -13.118 -3.215 12.937 1.00 95.81 102 ASP A O 1
ATOM 814 N N . TRP A 1 103 ? -13.799 -1.158 12.351 1.00 96.06 103 TRP A N 1
ATOM 815 C CA . TRP A 1 103 ? -13.337 -1.278 10.974 1.00 96.06 103 TRP A CA 1
ATOM 816 C C . TRP A 1 103 ? -11.813 -1.436 10.892 1.00 96.06 103 TRP A C 1
ATOM 818 O O . TRP A 1 103 ? -11.350 -2.348 10.214 1.00 96.06 103 TRP A O 1
ATOM 828 N N . LEU A 1 104 ? -11.035 -0.614 11.609 1.00 95.88 104 LEU A N 1
ATOM 829 C CA . LEU A 1 104 ? -9.567 -0.695 11.629 1.00 95.88 104 LEU A CA 1
ATOM 830 C C . LEU A 1 104 ? -9.085 -2.064 12.126 1.00 95.88 104 LEU A C 1
ATOM 832 O O . LEU A 1 104 ? -8.226 -2.680 11.496 1.00 95.88 104 LEU A O 1
ATOM 836 N N . VAL A 1 105 ? -9.673 -2.571 13.213 1.00 95.62 105 VAL A N 1
ATOM 837 C CA . VAL A 1 105 ? -9.354 -3.901 13.757 1.00 95.62 105 VAL A CA 1
ATOM 838 C C . VAL A 1 105 ? -9.680 -4.998 12.742 1.00 95.62 105 VAL A C 1
ATOM 840 O O . VAL A 1 105 ? -8.842 -5.861 12.486 1.00 95.62 105 VAL A O 1
ATOM 843 N N . ASN A 1 106 ? -10.858 -4.946 12.116 1.00 95.06 106 ASN A N 1
ATOM 844 C CA . ASN A 1 106 ? -11.268 -5.928 11.107 1.00 95.06 106 ASN A CA 1
ATOM 845 C C . ASN A 1 106 ? -10.423 -5.856 9.826 1.00 95.06 106 ASN A C 1
ATOM 847 O O . ASN A 1 106 ? -10.213 -6.876 9.173 1.00 95.06 106 ASN A O 1
ATOM 851 N N . ALA A 1 107 ? -9.909 -4.674 9.485 1.00 91.56 107 ALA A N 1
ATOM 852 C CA . ALA A 1 107 ? -8.975 -4.465 8.382 1.00 91.56 107 ALA A CA 1
ATOM 853 C C . ALA A 1 107 ? -7.535 -4.909 8.716 1.00 91.56 107 ALA A C 1
ATOM 855 O O . ALA A 1 107 ? -6.671 -4.887 7.841 1.00 91.56 107 ALA A O 1
ATOM 856 N N . GLY A 1 108 ? -7.267 -5.330 9.958 1.00 92.69 108 GLY A N 1
ATOM 857 C CA . GLY A 1 108 ? -5.968 -5.846 10.392 1.00 92.69 108 GLY A CA 1
ATOM 858 C C . GLY A 1 108 ? -4.997 -4.791 10.925 1.00 92.69 108 GLY A C 1
ATOM 859 O O . GLY A 1 108 ? -3.814 -5.093 11.077 1.00 92.69 108 GLY A O 1
ATOM 860 N N . TYR A 1 109 ? -5.462 -3.574 11.228 1.00 95.06 109 TYR A N 1
ATOM 861 C CA . TYR A 1 109 ? -4.622 -2.564 11.871 1.00 95.06 109 TYR A CA 1
ATOM 862 C C . TYR A 1 109 ? -4.295 -2.944 13.321 1.00 95.06 109 TYR A C 1
ATOM 864 O O . TYR A 1 109 ? -5.119 -3.494 14.058 1.00 95.06 109 TYR A O 1
ATOM 872 N N . ARG A 1 110 ? -3.088 -2.585 13.765 1.00 95.62 110 ARG A N 1
ATOM 873 C CA . ARG A 1 110 ? -2.594 -2.844 15.120 1.00 95.62 110 ARG A CA 1
ATOM 874 C C . ARG A 1 110 ? -2.873 -1.664 16.050 1.00 95.62 110 ARG A C 1
ATOM 876 O O . ARG A 1 110 ? -2.414 -0.555 15.803 1.00 95.62 110 ARG A O 1
ATOM 883 N N . SER A 1 111 ? -3.552 -1.920 17.168 1.00 96.75 111 SER A N 1
ATOM 884 C CA . SER A 1 111 ? -3.738 -0.918 18.225 1.00 96.75 111 SER A CA 1
ATOM 885 C C . SER A 1 111 ? -2.444 -0.713 19.019 1.00 96.75 111 SER A C 1
ATOM 887 O O . SER A 1 111 ? -1.911 -1.668 19.585 1.00 96.75 111 SER A O 1
ATOM 889 N N . VAL A 1 112 ? -1.977 0.532 19.122 1.00 97.19 112 VAL A N 1
ATOM 890 C CA . VAL A 1 112 ? -0.749 0.926 19.837 1.00 97.19 112 VAL A CA 1
ATOM 891 C C . VAL A 1 112 ? -0.956 2.182 20.690 1.00 97.19 112 VAL A C 1
ATOM 893 O O . VAL A 1 112 ? -1.924 2.931 20.535 1.00 97.19 112 VAL A O 1
ATOM 896 N N . SER A 1 113 ? -0.042 2.433 21.629 1.00 94.06 113 SER A N 1
ATOM 897 C CA . SER A 1 113 ? -0.060 3.641 22.470 1.00 94.06 113 SER A CA 1
ATOM 898 C C . SER A 1 113 ? 0.449 4.894 21.744 1.00 94.06 113 SER A C 1
ATOM 900 O O . SER A 1 113 ? 0.065 6.008 22.107 1.00 94.06 113 SER A O 1
ATOM 902 N N . LEU A 1 114 ? 1.295 4.714 20.728 1.00 95.62 114 LEU A N 1
ATOM 903 C CA . LEU A 1 114 ? 1.862 5.759 19.881 1.00 95.62 114 LEU A CA 1
ATOM 904 C C . LEU A 1 114 ? 2.034 5.203 18.465 1.00 95.62 114 LEU A C 1
ATOM 906 O O . LEU A 1 114 ? 2.677 4.171 18.306 1.00 95.62 114 LEU A O 1
ATOM 910 N N . VAL A 1 115 ? 1.464 5.885 17.471 1.00 96.31 115 VAL A N 1
ATOM 911 C CA . VAL A 1 115 ? 1.562 5.506 16.054 1.00 96.31 115 VAL A CA 1
ATOM 912 C C . VAL A 1 115 ? 2.925 5.924 15.510 1.00 96.31 115 VAL A C 1
ATOM 914 O O . VAL A 1 115 ? 3.301 7.093 15.617 1.00 96.31 115 VAL A O 1
ATOM 917 N N . VAL A 1 116 ? 3.656 4.970 14.938 1.00 94.12 116 VAL A N 1
ATOM 918 C CA . VAL A 1 116 ? 4.975 5.182 14.323 1.00 94.12 116 VAL A CA 1
ATOM 919 C C . VAL A 1 116 ? 5.031 4.569 12.923 1.00 94.12 116 VAL A C 1
ATOM 921 O O . VAL A 1 116 ? 5.637 5.151 12.023 1.00 94.12 116 VAL A O 1
ATOM 924 N N . GLU A 1 117 ? 4.395 3.415 12.721 1.00 91.75 117 GLU A N 1
ATOM 925 C CA . GLU A 1 117 ? 4.458 2.644 11.479 1.00 91.75 117 GLU A CA 1
ATOM 926 C C . GLU A 1 117 ? 3.118 2.617 10.728 1.00 91.75 117 GLU A C 1
ATOM 928 O O . GLU A 1 117 ? 2.041 2.772 11.302 1.00 91.75 117 GLU A O 1
ATOM 933 N N . LYS A 1 118 ? 3.176 2.368 9.410 1.00 90.38 118 LYS A N 1
ATOM 934 C CA . LYS A 1 118 ? 1.969 2.119 8.609 1.00 90.38 118 LYS A CA 1
ATOM 935 C C . LYS A 1 118 ? 1.263 0.855 9.112 1.00 90.38 118 LYS A C 1
ATOM 937 O O . LYS A 1 118 ? 1.902 -0.175 9.305 1.00 90.38 118 LYS A O 1
ATOM 942 N N . GLY A 1 119 ? -0.062 0.921 9.230 1.00 91.50 119 GLY A N 1
ATOM 943 C CA . GLY A 1 119 ? -0.882 -0.193 9.721 1.00 91.50 119 GLY A CA 1
ATOM 944 C C . GLY A 1 119 ? -1.092 -0.182 11.237 1.00 91.50 119 GLY A C 1
ATOM 945 O O . GLY A 1 119 ? -1.651 -1.129 11.785 1.00 91.50 119 GLY A O 1
ATOM 946 N N . GLU A 1 120 ? -0.673 0.879 11.921 1.00 95.69 120 GLU A N 1
ATOM 947 C CA . GLU A 1 120 ? -0.960 1.109 13.333 1.00 95.69 120 GLU A CA 1
ATOM 948 C C . GLU A 1 120 ? -2.096 2.115 13.522 1.00 95.69 120 GLU A C 1
ATOM 950 O O . GLU A 1 120 ? -2.372 2.933 12.651 1.00 95.69 120 GLU A O 1
ATOM 955 N N . PHE A 1 121 ? -2.749 2.071 14.680 1.00 97.62 121 PHE A N 1
ATOM 956 C CA . PHE A 1 121 ? -3.635 3.141 15.121 1.00 97.62 121 PHE A CA 1
ATOM 957 C C . PHE A 1 121 ? -3.608 3.291 16.643 1.00 97.62 121 PHE A C 1
ATOM 959 O O . PHE A 1 121 ? -3.328 2.342 17.378 1.00 97.62 121 PHE A O 1
ATOM 966 N N . SER A 1 122 ? -3.943 4.481 17.133 1.00 97.62 122 SER A N 1
ATOM 967 C CA . SER A 1 122 ? -4.158 4.751 18.554 1.00 97.62 122 SER A CA 1
ATOM 968 C C . SER A 1 122 ? -5.489 5.456 18.759 1.00 97.62 122 SER A C 1
ATOM 970 O O . SER A 1 122 ? -5.830 6.375 18.022 1.00 97.62 122 SER A O 1
ATOM 972 N N . ALA A 1 123 ? -6.249 5.058 19.778 1.00 95.75 123 ALA A N 1
ATOM 973 C CA . ALA A 1 123 ? -7.539 5.665 20.089 1.00 95.75 123 ALA A CA 1
ATOM 974 C C . ALA A 1 123 ? -7.532 6.220 21.520 1.00 95.75 123 ALA A C 1
ATOM 976 O O . ALA A 1 123 ? -7.566 5.467 22.492 1.00 95.75 123 ALA A O 1
ATOM 977 N N . ARG A 1 124 ? -7.535 7.550 21.657 1.00 93.12 124 ARG A N 1
ATOM 978 C CA . ARG A 1 124 ? -7.428 8.262 22.940 1.00 93.12 124 ARG A CA 1
ATOM 979 C C . ARG A 1 124 ? -8.578 9.247 23.103 1.00 93.12 124 ARG A C 1
ATOM 981 O O . ARG A 1 124 ? -8.588 10.310 22.490 1.00 93.12 124 ARG A O 1
ATOM 988 N N . ASN A 1 125 ? -9.545 8.904 23.954 1.00 89.81 125 ASN A N 1
ATOM 989 C CA . ASN A 1 125 ? -10.770 9.683 24.166 1.00 89.81 125 ASN A CA 1
ATOM 990 C C . ASN A 1 125 ? -11.482 9.999 22.838 1.00 89.81 125 ASN A C 1
ATOM 992 O O . ASN A 1 125 ? -12.077 9.109 22.238 1.00 89.81 125 ASN A O 1
ATOM 996 N N . TYR A 1 126 ? -11.393 11.242 22.368 1.00 89.88 126 TYR A N 1
ATOM 997 C CA . TYR A 1 126 ? -12.030 11.729 21.141 1.00 89.88 126 TYR A CA 1
ATOM 998 C C . TYR A 1 126 ? -11.087 11.760 19.928 1.00 89.88 126 TYR A C 1
ATOM 1000 O O . TYR A 1 126 ? -11.486 12.216 18.861 1.00 89.88 126 TYR A O 1
ATOM 1008 N N . ILE A 1 127 ? -9.848 11.293 20.086 1.00 93.56 127 ILE A N 1
ATOM 1009 C CA . ILE A 1 127 ? -8.807 11.306 19.058 1.00 93.56 127 ILE A CA 1
ATOM 1010 C C . ILE A 1 127 ? -8.566 9.873 18.577 1.00 93.56 127 ILE A C 1
ATOM 1012 O O . ILE A 1 127 ? -8.456 8.948 19.389 1.00 93.56 127 ILE A O 1
ATOM 1016 N N . ILE A 1 128 ? -8.495 9.697 17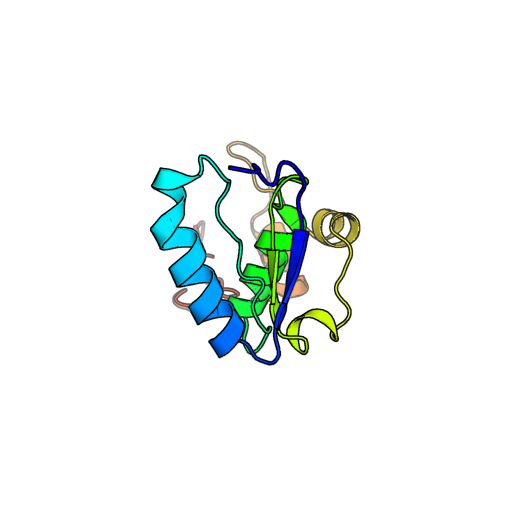.259 1.00 95.88 128 ILE A N 1
ATOM 1017 C CA . ILE A 1 128 ? -7.962 8.499 16.609 1.00 95.88 128 ILE A CA 1
ATOM 1018 C C . ILE A 1 128 ? -6.780 8.956 15.754 1.00 95.88 128 ILE A C 1
ATOM 1020 O O . ILE A 1 128 ? -6.970 9.770 14.852 1.00 95.88 128 ILE A O 1
ATOM 1024 N N . ASP A 1 129 ? -5.597 8.431 16.053 1.00 95.94 129 ASP A N 1
ATOM 1025 C CA . ASP A 1 129 ? -4.384 8.587 15.250 1.00 95.94 129 ASP A CA 1
ATOM 1026 C C . ASP A 1 129 ? -4.192 7.313 14.417 1.00 95.94 129 ASP A C 1
ATOM 1028 O O . ASP A 1 129 ? -4.408 6.216 14.940 1.00 95.94 129 ASP A O 1
ATOM 1032 N N . LEU A 1 130 ? -3.806 7.448 13.148 1.00 92.31 130 LEU A N 1
ATOM 1033 C CA . LEU A 1 130 ? -3.560 6.359 12.193 1.00 92.31 130 LEU A CA 1
ATOM 1034 C C . LEU A 1 130 ? -2.464 6.749 11.194 1.00 92.31 130 LEU A C 1
ATOM 1036 O O . LEU A 1 130 ? -2.282 7.973 10.995 1.00 92.31 130 LEU A O 1
#

Secondary structure (DSSP, 8-state):
-----S--EEEESSHHHHHHHHHHHHHTHHHHTPPPPEEE----SHHHHHHHHHHHHH--TT--EEEETTTTSS----HHHHHHT-----TT----HHHHHHHHHHTTPEE-SS--STTEEEEETTEEE-

Radius of gyration: 18.55 Å; chains: 1; bounding box: 40×30×55 Å

pLDDT: mean 88.56, std 10.23, range [43.66, 97.62]

Sequence (130 aa):
MASIKESFLLITPSEDSSLNIQNNYNFYLFLTNNKKLILFPEAQDLKDAGRQIEILIDSDRAASIICSAKAIKKPFKSAEDLCSDTLTVKKYKEIQRQTIIDWLVNAGYRSVSLVVEKGEFSARNYIIDL